Protein AF-U6K636-F1 (afdb_monomer_lite)

pLDDT: mean 82.53, std 10.86, range [45.66, 96.19]

Foldseek 3Di:
DVVVVVVVVVVVVVVVVVVVVVVLVVLVVVVVVCVVVVVPPPDDDDLVSDSPNDPDDPDDDQFDWDDDPVCCLQQDKGWDWTFGAHPVRDTRDTDTDIDGQADPVRHDDDPVRGDRGSVVCVVPDRDDDDDD

Radius of gyration: 28.6 Å; chains: 1; bounding box: 73×39×71 Å

Organism: NCBI:txid44415

Sequence (132 aa):
MQRTQYKQKLQEAQQALQKQKEEYEAKLQELQQQADEGQLARAPLRPADDPYWDPLPAECYLGSGELYLKPLASQIENAAKVKLFDSESKHVGELEVGVYPVTAEGKELADDDIKETPQELVGTTMPVNPKP

Structure (mmCIF, N/CA/C/O backbone):
data_AF-U6K636-F1
#
_entry.id   AF-U6K636-F1
#
loop_
_atom_site.group_PDB
_atom_site.id
_atom_site.type_symbol
_atom_site.label_atom_id
_atom_site.label_alt_id
_atom_site.label_comp_id
_atom_site.label_asym_id
_atom_site.label_entity_id
_atom_site.label_seq_id
_atom_site.pdbx_PDB_ins_code
_atom_site.Cartn_x
_atom_site.Cartn_y
_atom_site.Cartn_z
_atom_site.occupancy
_atom_site.B_iso_or_equiv
_atom_site.auth_seq_id
_atom_site.auth_comp_id
_atom_site.auth_asym_id
_atom_site.auth_atom_id
_atom_site.pdbx_PDB_model_num
ATOM 1 N N . MET A 1 1 ? 48.041 -27.379 -16.891 1.00 62.09 1 MET A N 1
ATOM 2 C CA . MET A 1 1 ? 46.850 -27.674 -17.722 1.00 62.09 1 MET A CA 1
ATOM 3 C C . MET A 1 1 ? 45.620 -26.833 -17.366 1.00 62.09 1 MET A C 1
ATOM 5 O O . MET A 1 1 ? 45.021 -26.287 -18.279 1.00 62.09 1 MET A O 1
ATOM 9 N N . GLN A 1 2 ? 45.260 -26.645 -16.089 1.00 66.56 2 GLN A N 1
ATOM 10 C CA . GLN A 1 2 ? 44.023 -25.928 -15.706 1.00 66.56 2 GLN A CA 1
ATOM 11 C C . GLN A 1 2 ? 43.955 -24.441 -16.129 1.00 66.56 2 GLN A C 1
ATOM 13 O O . GLN A 1 2 ? 42.911 -23.978 -16.578 1.00 66.56 2 GLN A O 1
ATOM 18 N N . ARG A 1 3 ? 45.067 -23.688 -16.066 1.00 72.06 3 ARG A N 1
ATOM 19 C CA . ARG A 1 3 ?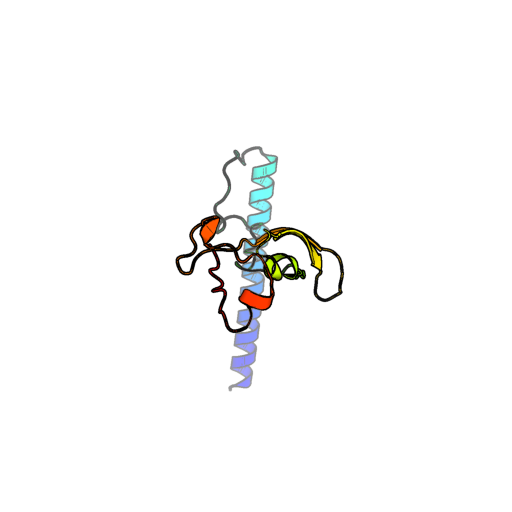 45.109 -22.274 -16.509 1.00 72.06 3 ARG A CA 1
ATOM 20 C C . ARG A 1 3 ? 44.815 -22.085 -18.002 1.00 72.06 3 ARG A C 1
ATOM 22 O O . ARG A 1 3 ? 44.240 -21.071 -18.379 1.00 72.06 3 ARG A O 1
ATOM 29 N N . THR A 1 4 ? 45.213 -23.041 -18.839 1.00 78.31 4 THR A N 1
ATOM 30 C CA . THR A 1 4 ? 44.986 -22.992 -20.291 1.00 78.31 4 THR A CA 1
ATOM 31 C C . THR A 1 4 ? 43.512 -23.223 -20.612 1.00 78.31 4 THR A C 1
ATOM 33 O O . THR A 1 4 ? 42.931 -22.469 -21.381 1.00 78.31 4 THR A O 1
ATOM 36 N N . GLN A 1 5 ? 42.883 -24.185 -19.931 1.00 82.38 5 GLN A N 1
ATOM 37 C CA . GLN A 1 5 ? 41.452 -24.469 -20.070 1.00 82.38 5 GLN A CA 1
ATOM 38 C C . GLN A 1 5 ? 40.575 -23.298 -19.602 1.00 82.38 5 GLN A C 1
ATOM 40 O O . GLN A 1 5 ? 39.571 -22.993 -20.235 1.00 82.38 5 GLN A O 1
ATOM 45 N N . TYR A 1 6 ? 40.963 -22.606 -18.525 1.00 81.06 6 TYR A N 1
ATOM 46 C CA . TYR A 1 6 ? 40.234 -21.426 -18.045 1.00 81.06 6 TYR A CA 1
ATOM 47 C C . TYR A 1 6 ? 40.263 -20.271 -19.053 1.00 81.06 6 TYR A C 1
ATOM 49 O O . TYR A 1 6 ? 39.229 -19.680 -19.345 1.00 81.06 6 TYR A O 1
ATOM 57 N N . LYS A 1 7 ? 41.438 -19.971 -19.622 1.00 85.56 7 LYS A N 1
ATOM 58 C CA . LYS A 1 7 ? 41.574 -18.929 -20.651 1.00 85.56 7 LYS A CA 1
ATOM 59 C C . LYS A 1 7 ? 40.746 -19.243 -21.894 1.00 85.56 7 LYS A C 1
ATOM 61 O O . LYS A 1 7 ? 40.110 -18.344 -22.429 1.00 85.56 7 LYS A O 1
ATOM 66 N N . GLN A 1 8 ? 40.728 -20.508 -22.306 1.00 88.69 8 GLN A N 1
ATOM 67 C CA . GLN A 1 8 ? 39.940 -20.959 -23.447 1.00 88.69 8 GLN A CA 1
ATOM 68 C C . GLN A 1 8 ? 38.435 -20.785 -23.201 1.00 88.69 8 GLN A C 1
ATOM 70 O O . GLN A 1 8 ? 37.759 -20.168 -24.015 1.00 88.69 8 GLN A O 1
ATOM 75 N N . LYS A 1 9 ? 37.929 -21.198 -22.031 1.00 89.06 9 LYS A N 1
ATOM 76 C CA . LYS A 1 9 ? 36.522 -20.974 -21.655 1.00 89.06 9 LYS A CA 1
ATOM 77 C C . LYS A 1 9 ? 36.149 -19.495 -21.570 1.00 89.06 9 LYS A C 1
ATOM 79 O O . LYS A 1 9 ? 35.047 -19.121 -21.952 1.00 89.06 9 LYS A O 1
ATOM 84 N N . LEU A 1 10 ? 37.051 -18.651 -21.066 1.00 88.50 10 LEU A N 1
ATOM 85 C CA . LEU A 1 10 ? 36.824 -17.206 -20.992 1.00 88.50 10 LEU A CA 1
ATOM 86 C C . LEU A 1 10 ? 36.695 -16.596 -22.395 1.00 88.50 10 LEU A C 1
ATOM 88 O O . LEU A 1 10 ? 35.830 -15.761 -22.631 1.00 88.50 10 LEU A O 1
ATOM 92 N N . GLN A 1 11 ? 37.541 -17.045 -23.321 1.00 91.25 11 GLN A N 1
ATOM 93 C CA . GLN A 1 11 ? 37.524 -16.607 -24.711 1.00 91.25 11 GLN A CA 1
ATOM 94 C C . GLN A 1 11 ? 36.262 -17.083 -25.441 1.00 91.25 11 GLN A C 1
ATOM 96 O O . GLN A 1 11 ? 35.637 -16.296 -26.145 1.00 91.25 11 GLN A O 1
ATOM 101 N N . GLU A 1 12 ? 35.844 -18.331 -25.226 1.00 91.88 12 GLU A N 1
ATOM 102 C CA . GLU A 1 12 ? 34.588 -18.870 -25.761 1.00 91.88 12 GLU A CA 1
ATOM 103 C C . GLU A 1 12 ? 33.371 -18.109 -25.218 1.00 91.88 12 GLU A C 1
ATOM 105 O O . GLU A 1 12 ? 32.483 -17.753 -25.986 1.00 91.88 12 GLU A O 1
ATOM 110 N N . ALA A 1 13 ? 33.347 -17.783 -23.921 1.00 89.56 13 ALA A N 1
ATOM 111 C CA . ALA A 1 13 ? 32.272 -16.992 -23.322 1.00 89.56 13 ALA A CA 1
ATOM 112 C C . ALA A 1 13 ? 32.214 -15.562 -23.887 1.00 89.56 13 ALA A C 1
ATOM 114 O O . ALA A 1 13 ? 31.130 -15.050 -24.156 1.00 89.56 13 ALA A O 1
ATOM 115 N N . GLN A 1 14 ? 33.369 -14.929 -24.116 1.00 87.81 14 GLN A N 1
ATOM 116 C CA . GLN A 1 14 ? 33.444 -13.612 -24.756 1.00 87.81 14 GLN A CA 1
ATOM 117 C C . GLN A 1 14 ? 32.965 -13.655 -26.208 1.00 87.81 14 GLN A C 1
ATOM 119 O O . GLN A 1 14 ? 32.226 -12.772 -26.630 1.00 87.81 14 GLN A O 1
ATOM 124 N N . GLN A 1 15 ? 33.342 -14.690 -26.960 1.00 90.88 15 GLN A N 1
ATOM 125 C CA . GLN A 1 15 ? 32.878 -14.885 -28.334 1.00 90.88 15 GLN A CA 1
ATOM 126 C C . GLN A 1 15 ? 31.380 -15.184 -28.396 1.00 90.88 15 GLN A C 1
ATOM 128 O O . GLN A 1 15 ? 30.699 -14.659 -29.269 1.00 90.88 15 GLN A O 1
ATOM 133 N N . ALA A 1 16 ? 30.854 -15.979 -27.463 1.00 89.38 16 ALA A N 1
ATOM 134 C CA . ALA A 1 16 ? 29.425 -16.254 -27.368 1.00 89.38 16 ALA A CA 1
ATOM 135 C C . ALA A 1 16 ? 28.630 -14.980 -27.054 1.00 89.38 16 ALA A C 1
ATOM 137 O O . ALA A 1 16 ? 27.633 -14.714 -27.716 1.00 89.38 16 ALA A O 1
ATOM 138 N N . LEU A 1 17 ? 29.105 -14.162 -26.109 1.00 89.12 17 LEU A N 1
ATOM 139 C CA . LEU A 1 17 ? 28.486 -12.878 -25.776 1.00 89.12 17 LEU A CA 1
ATOM 140 C C . LEU A 1 17 ? 28.533 -11.903 -26.961 1.00 89.12 17 LEU A C 1
ATOM 142 O O . LEU A 1 17 ? 27.547 -11.234 -27.253 1.00 89.12 17 LEU A O 1
ATOM 146 N N . GLN A 1 18 ? 29.668 -11.847 -27.659 1.00 88.94 18 GLN A N 1
ATOM 147 C CA . GLN A 1 18 ? 29.844 -11.001 -28.836 1.00 88.94 18 GLN A CA 1
ATOM 148 C C . GLN A 1 18 ? 28.914 -11.434 -29.974 1.00 88.94 18 GLN A C 1
ATOM 150 O O . GLN A 1 18 ? 28.235 -10.600 -30.560 1.00 88.94 18 GLN A O 1
ATOM 155 N N . LYS A 1 19 ? 28.815 -12.742 -30.225 1.00 91.56 19 LYS A N 1
ATOM 156 C CA . LYS A 1 19 ? 27.911 -13.299 -31.230 1.00 91.56 19 LYS A CA 1
ATOM 157 C C . LYS A 1 19 ? 26.444 -13.044 -30.877 1.00 91.56 19 LYS A C 1
ATOM 159 O O . LYS A 1 19 ? 25.680 -12.628 -31.736 1.00 91.56 19 LYS A O 1
ATOM 164 N N . GLN A 1 20 ? 26.066 -13.228 -29.612 1.00 82.56 20 GLN A N 1
ATOM 165 C CA . GLN A 1 20 ? 24.718 -12.920 -29.129 1.00 82.56 20 GLN A CA 1
ATOM 166 C C . GLN A 1 20 ? 24.385 -11.431 -29.311 1.00 82.56 20 GLN A C 1
ATOM 168 O O . GLN A 1 20 ? 23.268 -11.089 -29.694 1.00 82.56 20 GLN A O 1
ATOM 173 N N . LYS A 1 21 ? 25.354 -10.544 -29.058 1.00 87.44 21 LYS A N 1
ATOM 174 C CA . LYS A 1 21 ? 25.206 -9.103 -29.273 1.00 87.44 21 LYS A CA 1
ATOM 175 C C . LYS A 1 21 ? 25.021 -8.765 -30.755 1.00 87.44 21 LYS A C 1
ATOM 177 O O . LYS A 1 21 ? 24.121 -8.003 -31.081 1.00 87.44 21 LYS A O 1
ATOM 182 N N . GLU A 1 22 ? 25.825 -9.350 -31.638 1.00 91.75 22 GLU A N 1
ATOM 183 C CA . GLU A 1 22 ? 25.723 -9.155 -33.092 1.00 91.75 22 GLU A CA 1
ATOM 184 C C . GLU A 1 22 ? 24.388 -9.672 -33.649 1.00 91.75 22 GLU A C 1
ATOM 186 O O . GLU A 1 22 ? 23.748 -8.991 -34.446 1.00 91.75 22 GLU A O 1
ATOM 191 N N . GLU A 1 23 ? 23.924 -10.838 -33.191 1.00 87.50 23 GLU A N 1
ATOM 192 C CA . GLU A 1 23 ? 22.607 -11.385 -33.548 1.00 87.50 23 GLU A CA 1
ATOM 193 C C . GLU A 1 23 ? 21.464 -10.463 -33.089 1.00 87.50 23 GLU A C 1
ATOM 195 O O . GLU A 1 23 ? 20.505 -10.237 -33.829 1.00 87.50 23 GLU A O 1
ATOM 200 N N . TYR A 1 24 ? 21.573 -9.893 -31.886 1.00 79.50 24 TYR A N 1
ATOM 201 C CA . TYR A 1 24 ? 20.597 -8.942 -31.357 1.00 79.50 24 TYR A CA 1
ATOM 202 C C . TYR A 1 24 ? 20.591 -7.615 -32.138 1.00 79.50 24 TYR A C 1
ATOM 204 O O . TYR A 1 24 ? 19.523 -7.112 -32.487 1.00 79.50 24 TYR A O 1
ATOM 212 N N . GLU A 1 25 ? 21.767 -7.075 -32.471 1.00 85.69 25 GLU A N 1
ATOM 213 C CA . GLU A 1 25 ? 21.907 -5.862 -33.289 1.00 85.69 25 GLU A CA 1
ATOM 214 C C . GLU A 1 25 ? 21.359 -6.058 -34.712 1.00 85.69 25 GLU A C 1
ATOM 216 O O . GLU A 1 25 ? 20.635 -5.196 -35.212 1.00 85.69 25 GLU A O 1
ATOM 221 N N . ALA A 1 26 ? 21.623 -7.207 -35.342 1.00 88.94 26 ALA A N 1
ATOM 222 C CA . ALA A 1 26 ? 21.073 -7.534 -36.657 1.00 88.94 26 ALA A CA 1
ATOM 223 C C . ALA A 1 26 ? 19.538 -7.606 -36.627 1.00 88.94 26 ALA A C 1
ATOM 225 O O . ALA A 1 26 ? 18.869 -7.024 -37.481 1.00 88.94 26 ALA A O 1
ATOM 226 N N . LYS A 1 27 ? 18.970 -8.243 -35.595 1.00 84.00 27 LYS A N 1
ATOM 227 C CA . LYS A 1 27 ? 17.516 -8.326 -35.411 1.00 84.00 27 LYS A CA 1
ATOM 228 C C . LYS A 1 27 ? 16.878 -6.945 -35.211 1.00 84.00 27 LYS A C 1
ATOM 230 O O . LYS A 1 27 ? 15.807 -6.687 -35.755 1.00 84.00 27 LYS A O 1
ATOM 235 N N . LEU A 1 28 ? 17.535 -6.044 -34.472 1.00 83.31 28 LEU A N 1
ATOM 236 C CA . LEU A 1 28 ? 17.095 -4.649 -34.324 1.00 83.31 28 LEU A CA 1
ATOM 237 C C . LEU A 1 28 ? 17.087 -3.908 -35.665 1.00 83.31 28 LEU A C 1
ATOM 239 O O . LEU A 1 28 ? 16.140 -3.178 -35.956 1.00 83.31 28 LEU A O 1
ATOM 243 N N . GLN A 1 29 ? 18.120 -4.104 -36.483 1.00 84.94 29 GLN A N 1
ATOM 244 C CA . GLN A 1 29 ? 18.234 -3.450 -37.783 1.00 84.94 29 GLN A CA 1
ATOM 245 C C . GLN A 1 29 ? 17.164 -3.939 -38.772 1.00 84.94 29 GLN A C 1
ATOM 247 O O . GLN A 1 29 ? 16.571 -3.125 -39.479 1.00 84.94 29 GLN A O 1
ATOM 252 N N . GLU A 1 30 ? 16.871 -5.241 -38.796 1.00 83.25 30 GLU A N 1
ATOM 253 C CA . GLU A 1 30 ? 15.782 -5.803 -39.608 1.00 83.25 30 GLU A CA 1
ATOM 254 C C . GLU A 1 30 ? 14.412 -5.254 -39.185 1.00 83.25 30 GLU A C 1
ATOM 256 O O . GLU A 1 30 ? 13.610 -4.862 -40.032 1.00 83.25 30 GLU A O 1
ATOM 261 N N . LEU A 1 31 ? 14.155 -5.161 -37.876 1.00 76.88 31 LEU A N 1
ATOM 262 C CA . LEU A 1 31 ? 12.920 -4.581 -37.341 1.00 76.88 31 LEU A CA 1
ATOM 263 C C . LEU A 1 31 ? 12.763 -3.099 -37.694 1.00 76.88 31 LEU A C 1
ATOM 265 O O . LEU A 1 31 ? 11.659 -2.669 -38.022 1.00 76.88 31 LEU A O 1
ATOM 269 N N . GLN A 1 32 ? 13.851 -2.325 -37.667 1.00 78.81 32 GLN A N 1
ATOM 270 C CA . GLN A 1 32 ? 13.845 -0.926 -38.107 1.00 78.81 32 GLN A CA 1
ATOM 271 C C . GLN A 1 32 ? 13.509 -0.801 -39.595 1.00 78.81 32 GLN A C 1
ATOM 273 O O . GLN A 1 32 ? 12.653 -0.001 -39.958 1.00 78.81 32 GLN A O 1
ATOM 278 N N . GLN A 1 33 ? 14.105 -1.637 -40.448 1.00 80.56 33 GLN A N 1
ATOM 279 C CA . GLN A 1 33 ? 13.792 -1.646 -41.880 1.00 80.56 33 GLN A CA 1
ATOM 280 C C . GLN A 1 33 ? 12.318 -1.998 -42.134 1.00 80.56 33 GLN A C 1
ATOM 282 O O . GLN A 1 33 ? 11.639 -1.315 -42.896 1.00 80.56 33 GLN A O 1
ATOM 287 N N . GLN A 1 34 ? 11.781 -3.000 -41.432 1.00 74.81 34 GLN A N 1
ATOM 288 C CA . GLN A 1 34 ? 10.360 -3.363 -41.513 1.00 74.81 34 GLN A CA 1
ATOM 289 C C . GLN A 1 34 ? 9.427 -2.249 -41.004 1.00 74.81 34 GLN A C 1
ATOM 291 O O . GLN A 1 34 ? 8.300 -2.111 -41.497 1.00 74.81 34 GLN A O 1
ATOM 296 N N . ALA A 1 35 ? 9.875 -1.455 -40.023 1.00 70.81 35 ALA A N 1
ATOM 297 C CA . ALA A 1 35 ? 9.155 -0.284 -39.526 1.00 70.81 35 ALA A CA 1
ATOM 298 C C . ALA A 1 35 ? 9.067 0.815 -40.588 1.00 70.81 35 ALA A C 1
ATOM 300 O O . ALA A 1 35 ? 7.975 1.316 -40.865 1.00 70.81 35 ALA A O 1
ATOM 301 N N . ASP A 1 36 ? 10.206 1.147 -41.198 1.00 72.62 36 ASP A N 1
ATOM 302 C CA . ASP A 1 36 ? 10.335 2.203 -42.203 1.00 72.62 36 ASP A CA 1
ATOM 303 C C . ASP A 1 36 ? 9.559 1.871 -43.486 1.00 72.62 36 ASP A C 1
ATOM 305 O O . ASP A 1 36 ? 8.969 2.752 -44.114 1.00 72.62 36 ASP A O 1
ATOM 309 N N . GLU A 1 37 ? 9.477 0.587 -43.844 1.00 76.00 37 GLU A N 1
ATOM 310 C CA . GLU A 1 37 ? 8.679 0.092 -44.971 1.00 76.00 37 GLU A CA 1
ATOM 311 C C . GLU A 1 37 ? 7.164 0.036 -44.682 1.00 76.00 37 GLU A C 1
ATOM 313 O O . GLU A 1 37 ? 6.378 -0.375 -45.540 1.00 76.00 37 GLU A O 1
ATOM 318 N N . GLY A 1 38 ? 6.725 0.436 -43.481 1.00 63.41 38 GLY A N 1
ATOM 319 C CA . GLY A 1 38 ? 5.318 0.421 -43.069 1.00 63.41 38 GLY A CA 1
ATOM 320 C C . GLY A 1 38 ? 4.724 -0.987 -42.924 1.00 63.41 38 GLY A C 1
ATOM 321 O O . GLY A 1 38 ? 3.504 -1.134 -42.831 1.00 63.41 38 GLY A O 1
ATOM 322 N N . GLN A 1 39 ? 5.573 -2.020 -42.910 1.00 61.91 39 GLN A N 1
ATOM 323 C CA . GLN A 1 39 ? 5.199 -3.436 -42.832 1.00 61.91 39 GLN A CA 1
ATOM 324 C C . GLN A 1 39 ? 5.062 -3.946 -41.394 1.00 61.91 39 GLN A C 1
ATOM 326 O O . GLN A 1 39 ? 4.526 -5.036 -41.189 1.00 61.91 39 GLN A O 1
ATOM 331 N N . LEU A 1 40 ? 5.440 -3.145 -40.387 1.00 55.38 40 LEU A N 1
ATOM 332 C CA . LEU A 1 40 ? 5.000 -3.334 -39.001 1.00 55.38 40 LEU A CA 1
ATOM 333 C C . LEU A 1 40 ? 3.499 -3.036 -38.884 1.00 55.38 40 LEU A C 1
ATOM 335 O O . LEU A 1 40 ? 3.048 -2.041 -38.313 1.00 55.38 40 LEU A O 1
ATOM 339 N N . ALA A 1 41 ? 2.688 -3.916 -39.456 1.00 54.38 41 ALA A N 1
ATOM 340 C CA . ALA A 1 41 ? 1.258 -3.928 -39.258 1.00 54.38 41 ALA A CA 1
ATOM 341 C C . ALA A 1 41 ? 0.979 -4.231 -37.786 1.00 54.38 41 ALA A C 1
ATOM 343 O O . ALA A 1 41 ? 0.940 -5.401 -37.450 1.00 54.38 41 ALA A O 1
ATOM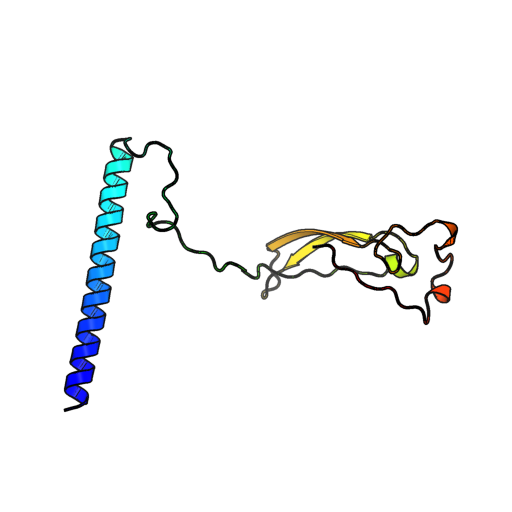 344 N N . ARG A 1 42 ? 0.804 -3.188 -36.951 1.00 53.69 42 ARG A N 1
ATOM 345 C CA . ARG A 1 42 ? -0.064 -3.034 -35.748 1.00 53.69 42 ARG A CA 1
ATOM 346 C C . ARG A 1 42 ? -0.247 -4.205 -34.758 1.00 53.69 42 ARG A C 1
ATOM 348 O O . ARG A 1 42 ? -1.032 -4.075 -33.821 1.00 53.69 42 ARG A O 1
ATOM 355 N N . ALA A 1 43 ? 0.421 -5.328 -34.939 1.00 58.53 43 ALA A N 1
ATOM 356 C CA . ALA A 1 43 ? 0.285 -6.537 -34.168 1.00 58.53 43 ALA A CA 1
ATOM 357 C C . ALA A 1 43 ? 1.403 -6.512 -33.129 1.00 58.53 43 ALA A C 1
ATOM 359 O O . ALA A 1 43 ? 2.574 -6.435 -33.510 1.00 58.53 43 ALA A O 1
ATOM 360 N N . PRO A 1 44 ? 1.069 -6.525 -31.830 1.00 61.59 44 PRO A N 1
ATOM 361 C CA . PRO A 1 44 ? 2.086 -6.579 -30.798 1.00 61.59 44 PRO A CA 1
ATOM 362 C C . PRO A 1 44 ? 2.920 -7.847 -31.011 1.00 61.59 44 PRO A C 1
ATOM 364 O O . PRO A 1 44 ? 2.374 -8.952 -31.084 1.00 61.59 44 PRO A O 1
ATOM 367 N N . LEU A 1 45 ? 4.237 -7.680 -31.152 1.00 70.06 45 LEU A N 1
ATOM 368 C CA . LEU A 1 45 ? 5.173 -8.798 -31.110 1.00 70.06 45 LEU A CA 1
ATOM 369 C C . LEU A 1 45 ? 4.979 -9.531 -29.778 1.00 70.06 45 LEU A C 1
ATOM 371 O O . LEU A 1 45 ? 4.644 -8.927 -28.755 1.00 70.06 45 LEU A O 1
ATOM 375 N N . ARG A 1 46 ? 5.175 -10.851 -29.770 1.00 74.31 46 ARG A N 1
ATOM 376 C CA . ARG A 1 46 ? 5.210 -11.573 -28.494 1.00 74.31 46 ARG A CA 1
ATOM 377 C C . ARG A 1 46 ? 6.406 -11.046 -27.688 1.00 74.31 46 ARG A C 1
ATOM 379 O O . ARG A 1 46 ? 7.455 -10.830 -28.292 1.00 74.31 46 ARG A O 1
ATOM 386 N N . PRO A 1 47 ? 6.313 -10.955 -26.351 1.00 71.94 47 PRO A N 1
ATOM 387 C CA . PRO A 1 47 ? 7.429 -10.573 -25.480 1.00 71.94 47 PRO A CA 1
ATOM 388 C C . PRO A 1 47 ? 8.772 -11.267 -25.768 1.00 71.94 47 PRO A C 1
ATOM 390 O O . PRO A 1 47 ? 9.826 -10.677 -25.599 1.00 71.94 47 PRO A O 1
ATOM 393 N N . ALA A 1 48 ? 8.747 -12.525 -26.225 1.00 72.19 48 ALA A N 1
ATOM 394 C CA . ALA A 1 48 ? 9.955 -13.283 -26.571 1.00 72.19 48 ALA A CA 1
ATOM 395 C C . ALA A 1 48 ? 10.603 -12.869 -27.909 1.00 72.19 48 ALA A C 1
ATOM 397 O O . ALA A 1 48 ? 11.773 -13.166 -28.149 1.00 72.19 48 ALA A O 1
ATOM 398 N N . ASP A 1 49 ? 9.843 -12.229 -28.798 1.00 73.75 49 ASP A N 1
ATOM 399 C CA . ASP A 1 49 ? 10.289 -11.846 -30.136 1.00 73.75 49 ASP A CA 1
ATOM 400 C C . ASP A 1 49 ? 10.630 -10.356 -30.236 1.00 73.75 49 ASP A C 1
ATOM 402 O O . ASP A 1 49 ? 11.334 -9.976 -31.173 1.00 73.75 49 ASP A O 1
ATOM 406 N N . ASP A 1 50 ? 10.161 -9.552 -29.281 1.00 75.19 50 ASP A N 1
ATOM 407 C CA . ASP A 1 50 ? 10.373 -8.112 -29.207 1.00 75.19 50 ASP A CA 1
ATOM 408 C C . ASP A 1 50 ? 11.738 -7.795 -28.568 1.00 75.19 50 ASP A C 1
ATOM 410 O O . ASP A 1 50 ? 11.919 -7.993 -27.366 1.00 75.19 50 ASP A O 1
ATOM 414 N N . PRO A 1 51 ? 12.726 -7.307 -29.339 1.00 70.44 51 PRO A N 1
ATOM 415 C CA . PRO A 1 51 ? 14.028 -6.954 -28.786 1.00 70.44 51 PRO A CA 1
ATOM 416 C C . PRO A 1 51 ? 13.964 -5.742 -27.848 1.00 70.44 51 PRO A C 1
ATOM 418 O O . PRO A 1 51 ? 14.915 -5.531 -27.103 1.00 70.44 51 PRO A O 1
ATOM 421 N N . TYR A 1 52 ? 12.881 -4.961 -27.860 1.00 72.00 52 TYR A N 1
ATOM 422 C CA . TYR A 1 52 ? 12.659 -3.841 -26.946 1.00 72.00 52 TYR A CA 1
ATOM 423 C C . TYR A 1 52 ? 11.891 -4.248 -25.682 1.00 72.00 52 TYR A C 1
ATOM 425 O O . TYR A 1 52 ? 11.722 -3.424 -24.781 1.00 72.00 52 TYR A O 1
ATOM 433 N N . TRP A 1 53 ? 11.435 -5.502 -25.593 1.00 71.56 53 TRP A N 1
ATOM 434 C CA . TRP A 1 53 ? 10.758 -6.014 -24.412 1.00 71.56 53 TRP A CA 1
ATOM 435 C C . TRP A 1 53 ? 11.766 -6.324 -23.305 1.00 71.56 53 TRP A C 1
ATOM 437 O O . TRP A 1 53 ? 12.444 -7.352 -23.317 1.00 71.56 53 TRP A O 1
ATOM 447 N N . ASP A 1 54 ? 11.843 -5.429 -22.324 1.00 71.56 54 ASP A N 1
ATOM 448 C CA . ASP A 1 54 ? 12.588 -5.646 -21.087 1.00 71.56 54 ASP A CA 1
ATOM 449 C C . ASP A 1 54 ? 11.661 -6.313 -20.051 1.00 71.56 54 ASP A C 1
ATOM 451 O O . ASP A 1 54 ? 10.662 -5.702 -19.646 1.00 71.56 54 ASP A O 1
ATOM 455 N N . PRO A 1 55 ? 11.906 -7.574 -19.639 1.00 69.12 55 PRO A N 1
ATOM 456 C CA . PRO A 1 55 ? 11.105 -8.217 -18.611 1.00 69.12 55 PRO A CA 1
ATOM 457 C C . PRO A 1 55 ? 11.350 -7.514 -17.275 1.00 69.12 55 PRO A C 1
ATOM 459 O O . PRO A 1 55 ? 12.288 -7.833 -16.545 1.00 69.12 55 PRO A O 1
ATOM 462 N N . LEU A 1 56 ? 10.469 -6.571 -16.934 1.00 65.25 56 LEU A N 1
ATOM 463 C CA . LEU A 1 56 ? 10.433 -5.998 -15.597 1.00 65.25 56 LEU A CA 1
ATOM 464 C C . LEU A 1 56 ? 10.318 -7.145 -14.578 1.00 65.25 56 LEU A C 1
ATOM 466 O O . LEU A 1 56 ? 9.525 -8.072 -14.794 1.00 65.25 56 LEU A O 1
ATOM 470 N N . PRO A 1 57 ? 11.085 -7.118 -13.473 1.00 68.81 57 PRO A N 1
ATOM 471 C CA . PRO A 1 57 ? 10.850 -8.047 -12.380 1.00 68.81 57 PRO A CA 1
ATOM 472 C C . PRO A 1 57 ? 9.372 -7.961 -11.990 1.00 68.81 57 PRO A C 1
ATOM 474 O O . PRO A 1 57 ? 8.825 -6.864 -11.875 1.00 68.81 57 PRO A O 1
ATOM 477 N N . ALA A 1 58 ? 8.727 -9.123 -11.835 1.00 69.50 58 ALA A N 1
ATOM 478 C CA . ALA A 1 58 ? 7.277 -9.210 -11.641 1.00 69.50 58 ALA A CA 1
ATOM 479 C C . ALA A 1 58 ? 6.783 -8.357 -10.458 1.00 69.50 58 ALA A C 1
ATOM 481 O O . ALA A 1 58 ? 5.650 -7.885 -10.471 1.00 69.50 58 ALA A O 1
ATOM 482 N N . GLU A 1 59 ? 7.658 -8.116 -9.476 1.00 77.25 59 GLU A N 1
ATOM 483 C CA . GLU A 1 59 ? 7.435 -7.205 -8.362 1.00 77.25 59 GLU A CA 1
ATOM 484 C C . GLU A 1 59 ? 8.602 -6.215 -8.251 1.00 77.25 59 GLU A C 1
ATOM 486 O O . GLU A 1 59 ? 9.769 -6.599 -8.137 1.00 77.25 59 GLU A O 1
ATOM 491 N N . CYS A 1 60 ? 8.280 -4.923 -8.278 1.00 80.31 60 CYS A N 1
ATOM 492 C CA . CYS A 1 60 ? 9.227 -3.832 -8.092 1.00 80.31 60 CYS A CA 1
ATOM 493 C C . CYS A 1 60 ? 8.751 -2.967 -6.922 1.00 80.31 60 CYS A C 1
ATOM 495 O O . CYS A 1 60 ? 7.629 -2.459 -6.937 1.00 80.31 60 CYS A O 1
ATOM 497 N N . TYR A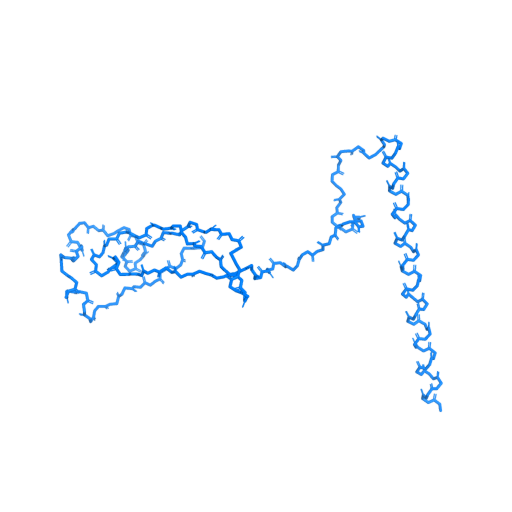 1 61 ? 9.592 -2.804 -5.898 1.00 86.50 61 TYR A N 1
ATOM 498 C CA . TYR A 1 61 ? 9.289 -1.913 -4.781 1.00 86.50 61 TYR A CA 1
ATOM 499 C C . TYR A 1 61 ? 9.405 -0.455 -5.237 1.00 86.50 61 TYR A C 1
ATOM 501 O O . TYR A 1 61 ? 10.504 0.034 -5.490 1.00 86.50 61 TYR A O 1
ATOM 509 N N . LEU A 1 62 ? 8.265 0.228 -5.339 1.00 89.38 62 LEU A N 1
ATOM 510 C CA . LEU A 1 62 ? 8.205 1.634 -5.748 1.00 89.38 62 LEU A CA 1
ATOM 511 C C . LEU A 1 62 ? 8.355 2.589 -4.557 1.00 89.38 62 LEU A C 1
ATOM 513 O O . LEU A 1 62 ? 8.945 3.655 -4.696 1.00 89.38 62 LEU A O 1
ATOM 517 N N . GLY A 1 63 ? 7.829 2.211 -3.391 1.00 92.81 63 GLY A N 1
ATOM 518 C CA . GLY A 1 63 ? 7.861 3.027 -2.183 1.00 92.81 63 GLY A CA 1
ATOM 519 C C . GLY A 1 63 ? 6.875 2.555 -1.117 1.00 92.81 63 GLY A C 1
ATOM 520 O O . GLY A 1 63 ? 6.137 1.588 -1.311 1.00 92.81 63 GLY A O 1
ATOM 521 N N . SER A 1 64 ? 6.853 3.269 0.005 1.00 94.69 64 SER A N 1
ATOM 522 C CA . SER A 1 64 ? 5.978 3.013 1.153 1.00 94.69 64 SER A CA 1
ATOM 523 C C . SER A 1 64 ? 5.293 4.290 1.623 1.00 94.69 64 SER A C 1
ATOM 525 O O . SER A 1 64 ? 5.833 5.384 1.466 1.00 94.69 64 SER A O 1
ATOM 527 N N . GLY A 1 65 ? 4.129 4.147 2.248 1.00 93.56 65 GLY A N 1
ATOM 528 C CA . GLY A 1 65 ? 3.433 5.236 2.923 1.00 93.56 65 GLY A CA 1
ATOM 529 C C . GLY A 1 65 ? 2.780 4.758 4.217 1.00 93.56 65 GLY A C 1
ATOM 530 O O . GLY A 1 65 ? 2.601 3.558 4.424 1.00 93.56 65 GLY A O 1
ATOM 531 N N . GLU A 1 66 ? 2.434 5.700 5.091 1.00 93.06 66 GLU A N 1
ATOM 532 C CA . GLU A 1 66 ? 1.867 5.417 6.412 1.00 93.06 66 GLU A CA 1
ATOM 533 C C . GLU A 1 66 ? 0.392 5.829 6.489 1.00 93.06 66 GLU A C 1
ATOM 535 O O . GLU A 1 66 ? 0.009 6.913 6.042 1.00 93.06 66 GLU A O 1
ATOM 540 N N . LEU A 1 67 ? -0.433 4.975 7.102 1.00 92.25 67 LEU A N 1
ATOM 541 C CA . LEU A 1 67 ? -1.845 5.242 7.368 1.00 92.25 67 LEU A CA 1
ATOM 542 C C . LEU A 1 67 ? -2.114 5.218 8.875 1.00 92.25 67 LEU A C 1
ATOM 544 O O . LEU A 1 67 ? -1.926 4.201 9.543 1.00 92.25 67 LEU A O 1
ATOM 548 N N . TYR A 1 68 ? -2.614 6.329 9.415 1.00 91.88 68 TYR A N 1
ATOM 549 C CA . TYR A 1 68 ? -2.985 6.415 10.825 1.00 91.88 68 TYR A CA 1
ATOM 550 C C . TYR A 1 68 ? -4.316 5.717 11.091 1.00 91.88 68 TYR A C 1
ATOM 552 O O . TYR A 1 68 ? -5.358 6.157 10.618 1.00 91.88 68 TYR A O 1
ATOM 560 N N . LEU A 1 69 ? -4.299 4.686 11.936 1.00 90.44 69 LEU A N 1
ATOM 561 C CA . LEU A 1 69 ? -5.477 3.873 12.265 1.00 90.44 69 LEU A CA 1
ATOM 562 C C . LEU A 1 69 ? -6.330 4.422 13.421 1.00 90.44 69 LEU A C 1
ATOM 564 O O . LEU A 1 69 ? -7.264 3.763 13.868 1.00 90.44 69 LEU A O 1
ATOM 568 N N . LYS A 1 70 ? -6.044 5.638 13.904 1.00 90.25 70 LYS A N 1
ATOM 569 C CA . LYS A 1 70 ? -6.771 6.268 15.019 1.00 90.25 70 LYS A CA 1
ATOM 570 C C . LYS A 1 70 ? -8.305 6.290 14.847 1.00 90.25 70 LYS A C 1
ATOM 572 O O . LYS A 1 70 ? -8.971 6.058 15.854 1.00 90.25 70 LYS A O 1
ATOM 577 N N . PRO A 1 71 ? -8.881 6.512 13.645 1.00 90.06 71 PRO A N 1
ATOM 578 C CA . PRO A 1 71 ? -10.338 6.478 13.463 1.00 90.06 71 PRO A CA 1
ATOM 579 C C . PRO A 1 71 ? -10.992 5.143 13.858 1.00 90.06 71 PRO A C 1
ATOM 581 O O . PRO A 1 71 ? -12.124 5.130 14.338 1.00 90.06 71 PRO A O 1
ATOM 584 N N . LEU A 1 72 ? -10.259 4.027 13.762 1.00 88.44 72 LEU A N 1
ATOM 585 C CA . LEU A 1 72 ? -10.775 2.699 14.111 1.00 88.44 72 LEU A CA 1
ATOM 586 C C . LEU A 1 72 ? -11.020 2.524 15.613 1.00 88.44 72 LEU A C 1
ATOM 588 O O . LEU A 1 72 ? -11.806 1.664 15.997 1.00 88.44 72 LEU A O 1
ATOM 592 N N . ALA A 1 73 ? -10.404 3.348 16.468 1.00 87.75 73 ALA A N 1
ATOM 593 C CA . ALA A 1 73 ? -10.697 3.346 17.902 1.00 87.75 73 ALA A CA 1
ATOM 594 C C . ALA A 1 73 ? -12.148 3.760 18.207 1.00 87.75 73 ALA A C 1
ATOM 596 O O . ALA A 1 73 ? -12.648 3.468 19.285 1.00 87.75 73 ALA A O 1
ATOM 597 N N . SER A 1 74 ? -12.811 4.428 17.263 1.00 87.69 74 SER A N 1
ATOM 598 C CA . SER A 1 74 ? -14.234 4.771 17.319 1.00 87.69 74 SER A CA 1
ATOM 599 C C . SER A 1 74 ? -15.051 3.991 16.287 1.00 87.69 74 SER A C 1
ATOM 601 O O . SER A 1 74 ? -16.159 4.399 15.970 1.00 87.69 74 SER A O 1
ATOM 603 N N . GLN A 1 75 ? -14.481 2.921 15.715 1.00 87.56 75 GLN A N 1
ATOM 604 C CA . GLN A 1 75 ? -15.078 2.147 14.622 1.00 87.56 75 GLN A CA 1
ATOM 605 C C . GLN A 1 75 ? -15.602 3.026 13.472 1.00 87.56 75 GLN A C 1
ATOM 607 O O . GLN A 1 75 ? -16.638 2.757 12.874 1.00 87.56 75 GLN A O 1
ATOM 612 N N . ILE A 1 76 ? -14.843 4.072 13.135 1.00 88.38 76 ILE A N 1
ATOM 613 C CA . ILE A 1 76 ? -15.113 4.927 11.979 1.00 88.38 76 ILE A CA 1
ATOM 614 C C . ILE A 1 76 ? -14.280 4.424 10.801 1.00 88.38 76 ILE A C 1
ATOM 616 O O . ILE A 1 76 ? -13.093 4.119 10.953 1.00 88.38 76 ILE A O 1
ATOM 620 N N . GLU A 1 77 ? -14.897 4.360 9.624 1.00 89.44 77 GLU A N 1
ATOM 621 C CA . GLU A 1 77 ? -14.213 4.051 8.371 1.00 89.44 77 GLU A CA 1
ATOM 622 C C . GLU A 1 77 ? -13.072 5.036 8.075 1.00 89.44 77 GLU A C 1
ATOM 624 O O . GLU A 1 77 ? -13.174 6.246 8.278 1.00 89.44 77 GLU A O 1
ATOM 629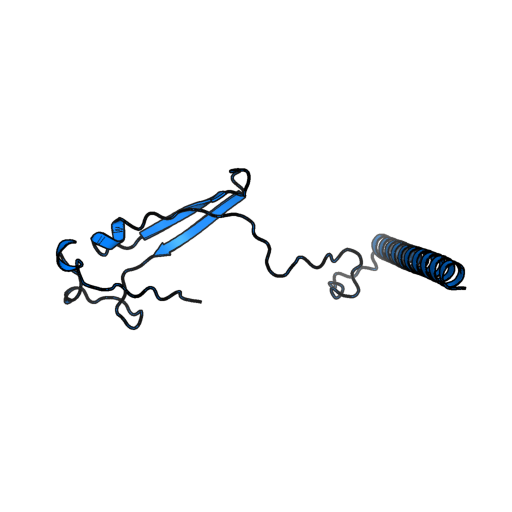 N N . ASN A 1 78 ? -11.951 4.506 7.595 1.00 91.75 78 ASN A N 1
ATOM 630 C CA . ASN A 1 78 ? -10.741 5.271 7.334 1.00 91.75 78 ASN A CA 1
ATOM 631 C C . ASN A 1 78 ? -10.325 5.112 5.874 1.00 91.75 78 ASN A C 1
ATOM 633 O O . ASN A 1 78 ? -9.514 4.247 5.539 1.00 91.75 78 ASN A O 1
ATOM 637 N N . ALA A 1 79 ? -10.906 5.945 5.014 1.00 92.50 79 ALA A N 1
ATOM 638 C CA . ALA A 1 79 ? -10.513 6.081 3.619 1.00 92.50 79 ALA A CA 1
ATOM 639 C C . ALA A 1 79 ? -9.564 7.274 3.457 1.00 92.50 79 ALA A C 1
ATOM 641 O O . ALA A 1 79 ? -9.907 8.407 3.800 1.00 92.50 79 ALA A O 1
ATOM 642 N N . ALA A 1 80 ? -8.365 7.029 2.932 1.00 91.62 80 ALA A N 1
ATOM 643 C CA . ALA A 1 80 ? -7.332 8.045 2.802 1.00 91.62 80 ALA A CA 1
ATOM 644 C C . ALA A 1 80 ? -6.493 7.873 1.531 1.00 91.62 80 ALA A C 1
ATOM 646 O O . ALA A 1 80 ? -6.258 6.768 1.042 1.00 91.62 80 ALA A O 1
ATOM 647 N N . LYS A 1 81 ? -5.989 9.007 1.036 1.00 94.44 81 LYS A N 1
ATOM 648 C CA . LYS A 1 81 ? -4.942 9.069 0.012 1.00 94.44 81 LYS A CA 1
ATOM 649 C C . LYS A 1 81 ? -3.590 9.130 0.700 1.00 94.44 81 LYS A C 1
ATOM 651 O O . LYS A 1 81 ? -3.237 10.147 1.296 1.00 94.44 81 LYS A O 1
ATOM 656 N N . VAL A 1 82 ? -2.856 8.028 0.644 1.00 94.69 82 VAL A N 1
ATOM 657 C CA . VAL A 1 82 ? -1.542 7.884 1.262 1.00 94.69 82 VAL A CA 1
ATOM 658 C C . VAL A 1 82 ? -0.474 8.232 0.235 1.00 94.69 82 VAL A C 1
ATOM 660 O O . VAL A 1 82 ? -0.430 7.660 -0.851 1.00 94.69 82 VAL A O 1
ATOM 663 N N . LYS A 1 83 ? 0.410 9.167 0.583 1.00 95.50 83 LYS A N 1
ATOM 664 C CA . LYS A 1 83 ? 1.582 9.487 -0.236 1.00 95.50 83 LYS A CA 1
ATOM 665 C C . LYS A 1 83 ? 2.635 8.402 -0.073 1.00 95.50 83 LYS A C 1
ATOM 667 O O . LYS A 1 83 ? 2.946 8.008 1.050 1.00 95.50 83 LYS A O 1
ATOM 672 N N . LEU A 1 84 ? 3.183 7.952 -1.191 1.00 96.19 84 LEU A N 1
ATOM 673 C CA . LEU A 1 84 ? 4.250 6.967 -1.248 1.00 96.19 84 LEU A CA 1
ATOM 674 C C . LEU A 1 84 ? 5.594 7.672 -1.408 1.00 96.19 84 LEU A C 1
ATOM 676 O O . LEU A 1 84 ? 5.745 8.593 -2.219 1.00 96.19 84 LEU A O 1
ATOM 680 N N . PHE A 1 85 ? 6.572 7.196 -0.649 1.00 96.06 85 PHE A N 1
ATOM 681 C CA . PHE A 1 85 ? 7.944 7.678 -0.669 1.00 96.06 85 PHE A CA 1
ATOM 682 C C . PHE A 1 85 ? 8.906 6.520 -0.921 1.00 96.06 85 PHE A C 1
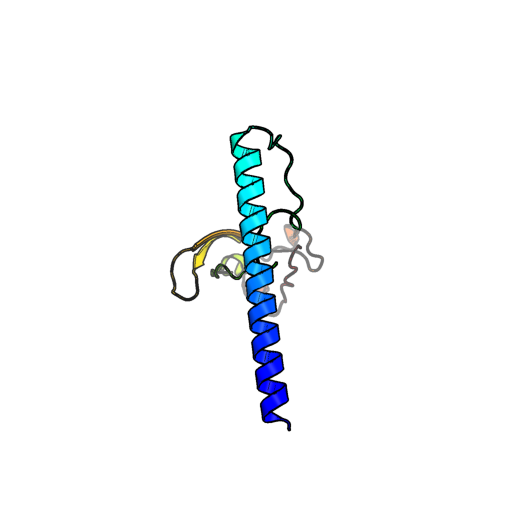ATOM 684 O O . PHE A 1 85 ? 8.702 5.416 -0.409 1.00 96.06 85 PHE A O 1
ATOM 691 N N . ASP A 1 86 ? 9.946 6.765 -1.712 1.00 93.88 86 ASP A N 1
ATOM 692 C CA . ASP A 1 86 ? 11.031 5.804 -1.914 1.00 93.88 86 ASP A CA 1
ATOM 693 C C . ASP A 1 86 ? 12.008 5.771 -0.722 1.00 93.88 86 ASP A C 1
ATOM 695 O O . ASP A 1 86 ? 11.838 6.457 0.290 1.00 93.88 86 ASP A O 1
ATOM 699 N N . SER A 1 87 ? 13.065 4.964 -0.840 1.00 91.75 87 SER A N 1
ATOM 700 C CA . SER A 1 87 ? 14.122 4.852 0.174 1.00 91.75 87 SER A CA 1
ATOM 701 C C . SER A 1 87 ? 14.899 6.151 0.417 1.00 91.75 87 SER A C 1
ATOM 703 O O . SER A 1 87 ? 15.554 6.282 1.448 1.00 91.75 87 SER A O 1
ATOM 705 N N . GLU A 1 88 ? 14.841 7.105 -0.511 1.00 93.88 88 GLU A N 1
ATOM 706 C CA . GLU A 1 88 ? 15.482 8.419 -0.411 1.00 93.88 88 GLU A CA 1
ATOM 707 C C . GLU A 1 88 ? 14.497 9.498 0.075 1.00 93.88 88 GLU A C 1
ATOM 709 O O . GLU A 1 88 ? 14.811 10.688 0.063 1.00 93.88 88 GLU A O 1
ATOM 714 N N . SER A 1 89 ? 13.309 9.091 0.547 1.00 90.75 89 SER A N 1
ATOM 715 C CA . SER A 1 89 ? 12.221 9.979 0.981 1.00 90.75 89 SER A CA 1
ATOM 716 C C . SER A 1 89 ? 11.691 10.900 -0.121 1.00 90.75 89 SER A C 1
ATOM 718 O O . SER A 1 89 ? 11.075 11.934 0.157 1.00 90.75 89 SER A O 1
ATOM 720 N N . LYS A 1 90 ? 11.896 10.540 -1.388 1.00 95.06 90 LYS A N 1
ATOM 721 C CA . LYS A 1 90 ? 11.322 11.263 -2.515 1.00 95.06 90 LYS A CA 1
ATOM 722 C C . LYS A 1 90 ? 9.917 10.743 -2.780 1.00 95.06 90 LYS A C 1
ATOM 724 O O . LYS A 1 90 ? 9.652 9.545 -2.771 1.00 95.06 90 LYS A O 1
ATOM 729 N N . HIS A 1 91 ? 9.002 11.673 -3.024 1.00 94.88 91 HIS A N 1
ATOM 730 C CA . HIS A 1 91 ? 7.625 11.351 -3.371 1.00 94.88 91 HIS A CA 1
ATOM 731 C C . HIS A 1 91 ? 7.559 10.647 -4.733 1.00 94.88 91 HIS A C 1
ATOM 733 O O . HIS A 1 91 ? 8.012 11.209 -5.736 1.00 94.88 91 HIS A O 1
ATOM 739 N N . VAL A 1 92 ? 6.972 9.449 -4.764 1.00 94.94 92 VAL A N 1
ATOM 740 C CA . VAL A 1 92 ? 6.858 8.616 -5.975 1.00 94.94 92 VAL A CA 1
ATOM 741 C C . VAL A 1 92 ? 5.424 8.463 -6.480 1.00 94.94 92 VAL A C 1
ATOM 743 O O . VAL A 1 92 ? 5.227 8.099 -7.637 1.00 94.94 92 VAL A O 1
ATOM 746 N N . GLY A 1 93 ? 4.418 8.767 -5.656 1.00 94.19 93 GLY A N 1
ATOM 747 C CA . GLY A 1 93 ? 3.015 8.652 -6.045 1.00 94.19 93 GLY A CA 1
ATOM 748 C C . GLY A 1 93 ? 2.055 8.658 -4.862 1.00 94.19 93 GLY A C 1
ATOM 749 O O . GLY A 1 93 ? 2.450 8.888 -3.722 1.00 94.19 93 GLY A O 1
ATOM 750 N N . GLU A 1 94 ? 0.787 8.373 -5.141 1.00 95.44 94 GLU A N 1
ATOM 751 C CA . GLU A 1 94 ? -0.286 8.317 -4.147 1.00 95.44 94 GLU A CA 1
ATOM 752 C C . GLU A 1 94 ? -1.066 7.006 -4.289 1.00 95.44 94 GLU A C 1
ATOM 754 O O . GLU A 1 94 ? -1.274 6.518 -5.400 1.00 95.44 94 GLU A O 1
ATOM 759 N N . LEU A 1 95 ? -1.502 6.447 -3.161 1.00 93.94 95 LEU A N 1
ATOM 760 C CA . LEU A 1 95 ? -2.315 5.239 -3.081 1.00 93.94 95 LEU A CA 1
ATOM 761 C C . LEU A 1 95 ? -3.618 5.541 -2.336 1.00 93.94 95 LEU A C 1
ATOM 763 O O . LEU A 1 95 ? -3.598 6.063 -1.221 1.00 93.94 95 LEU A O 1
ATOM 767 N N . GLU A 1 96 ? -4.753 5.201 -2.941 1.00 94.19 96 GLU A N 1
ATOM 768 C CA . GLU A 1 96 ? -6.059 5.240 -2.280 1.00 94.19 96 GLU A CA 1
ATOM 769 C C . GLU A 1 96 ? -6.259 3.952 -1.477 1.00 94.19 96 GLU A C 1
ATOM 771 O O . GLU A 1 96 ? -6.272 2.858 -2.038 1.00 94.19 96 GLU A O 1
ATOM 776 N N . VAL A 1 97 ? -6.387 4.081 -0.155 1.00 91.88 97 VAL A N 1
ATOM 777 C CA . VAL A 1 97 ? -6.561 2.953 0.768 1.00 91.88 97 VAL A CA 1
ATOM 778 C C . VAL A 1 97 ? -7.773 3.209 1.654 1.00 91.88 97 VAL A C 1
ATOM 780 O O . VAL A 1 97 ? -7.970 4.325 2.133 1.00 91.88 97 VAL A O 1
ATOM 783 N N . GLY A 1 98 ? -8.570 2.169 1.891 1.00 90.56 98 GLY A N 1
ATOM 784 C CA . GLY A 1 98 ? -9.703 2.194 2.813 1.00 90.56 98 GLY A CA 1
ATOM 785 C C . GLY A 1 98 ? -9.592 1.087 3.853 1.00 90.56 98 GLY A C 1
ATOM 786 O O . GLY A 1 98 ? -9.382 -0.073 3.502 1.00 90.56 98 GLY A O 1
ATOM 787 N N . VAL A 1 99 ? -9.741 1.442 5.128 1.00 89.88 99 VAL A N 1
ATOM 788 C CA . VAL A 1 99 ? -9.811 0.491 6.240 1.00 89.88 99 VAL A CA 1
ATOM 789 C C . VAL A 1 99 ? -11.155 0.638 6.933 1.00 89.88 99 VAL A C 1
ATOM 791 O O . VAL A 1 99 ? -11.520 1.729 7.368 1.00 89.88 99 VAL A O 1
ATOM 794 N N . TYR A 1 100 ? -11.875 -0.472 7.045 1.00 89.75 100 TYR A N 1
ATOM 795 C CA . TYR A 1 100 ? -13.243 -0.513 7.546 1.00 89.75 100 TYR A CA 1
ATOM 796 C C . TYR A 1 100 ? -13.327 -1.477 8.731 1.00 89.75 100 TYR A C 1
ATOM 798 O O . TYR A 1 100 ? -12.764 -2.574 8.655 1.00 89.75 100 TYR A O 1
ATOM 806 N N . PRO A 1 101 ? -14.016 -1.103 9.819 1.00 88.12 101 PRO A N 1
ATOM 807 C CA . PRO A 1 101 ? -14.401 -2.049 10.855 1.00 88.12 101 PRO A CA 1
ATOM 808 C C . PRO A 1 101 ? -15.288 -3.144 10.259 1.00 88.12 101 PRO A C 1
ATOM 810 O O . PRO A 1 101 ? -16.235 -2.859 9.527 1.00 88.12 101 PRO A O 1
ATOM 813 N N . VAL A 1 102 ? -14.979 -4.399 10.575 1.00 86.69 102 VAL A N 1
ATOM 814 C CA . VAL A 1 102 ? -15.732 -5.569 10.110 1.00 86.69 102 VAL A CA 1
ATOM 815 C C . VAL A 1 102 ? -15.918 -6.576 11.242 1.00 86.69 102 VAL A C 1
ATOM 817 O O . VAL A 1 102 ? -15.179 -6.580 12.228 1.00 86.69 102 VAL A O 1
ATOM 820 N N . THR A 1 103 ? -16.912 -7.442 11.083 1.00 85.81 103 THR A N 1
ATOM 821 C CA . THR A 1 103 ? -17.105 -8.646 11.905 1.00 85.81 103 THR A CA 1
ATOM 822 C C . THR A 1 103 ? -15.920 -9.610 11.772 1.00 85.81 103 THR A C 1
ATOM 824 O O . THR A 1 103 ? -15.074 -9.464 10.884 1.00 85.81 103 THR A O 1
ATOM 827 N N . ALA A 1 104 ? -15.862 -10.641 12.622 1.00 82.38 104 ALA A N 1
ATOM 828 C CA . ALA A 1 104 ? -14.796 -11.645 12.577 1.00 82.38 104 ALA A CA 1
ATOM 829 C C . ALA A 1 104 ? -14.715 -12.382 11.226 1.00 82.38 104 ALA A C 1
ATOM 831 O O . ALA A 1 104 ? -13.639 -12.797 10.802 1.00 82.38 104 ALA A O 1
ATOM 832 N N . GLU A 1 105 ? -15.840 -12.488 10.523 1.00 82.75 105 GLU A N 1
ATOM 833 C CA . GLU A 1 105 ? -15.959 -13.088 9.196 1.00 82.75 105 GLU A CA 1
ATOM 834 C C . GLU A 1 105 ? -15.678 -12.092 8.054 1.00 82.75 105 GLU A C 1
ATOM 836 O O . GLU A 1 105 ? -15.820 -12.441 6.881 1.00 82.75 105 GLU A O 1
ATOM 841 N N . GLY A 1 106 ? -15.303 -10.846 8.366 1.00 83.69 106 GLY A N 1
ATOM 842 C CA . GLY A 1 106 ? -15.022 -9.802 7.379 1.00 83.69 106 GLY A CA 1
ATOM 843 C C . GLY A 1 106 ? -16.266 -9.179 6.736 1.00 83.69 106 GLY A C 1
ATOM 844 O O . GLY A 1 106 ? -16.157 -8.568 5.672 1.00 83.69 106 GLY A O 1
ATOM 845 N N . LYS A 1 107 ? -17.447 -9.355 7.341 1.00 85.19 107 LYS A N 1
ATOM 846 C CA . LYS A 1 107 ? -18.706 -8.723 6.907 1.00 85.19 107 LYS A CA 1
ATOM 847 C C . LYS A 1 107 ? -18.912 -7.372 7.588 1.00 85.19 107 LYS A C 1
ATOM 849 O O . LYS A 1 107 ? -18.305 -7.119 8.628 1.00 85.19 107 LYS A O 1
ATOM 854 N N . GLU A 1 108 ? -19.798 -6.553 7.030 1.00 84.94 108 GLU A N 1
ATOM 855 C CA . GLU A 1 108 ? -20.246 -5.292 7.637 1.00 84.94 108 GLU A CA 1
ATOM 856 C C . GLU A 1 108 ? -20.727 -5.512 9.080 1.00 84.94 108 GLU A C 1
ATOM 858 O O . GLU A 1 108 ? -21.399 -6.508 9.366 1.00 84.94 108 GLU A O 1
ATOM 863 N N . LEU A 1 109 ? -20.337 -4.610 9.988 1.00 86.50 109 LEU A N 1
ATOM 864 C CA . LEU A 1 109 ? -20.888 -4.567 11.343 1.00 86.50 109 LEU A CA 1
ATOM 865 C C . LEU A 1 109 ? -22.323 -4.042 11.288 1.00 86.50 109 LEU A C 1
ATOM 867 O O . LEU A 1 109 ? -22.591 -3.060 10.601 1.00 86.50 109 LEU A O 1
ATOM 871 N N . ALA A 1 110 ? -23.223 -4.681 12.032 1.00 86.25 110 ALA A N 1
ATOM 872 C CA . ALA A 1 110 ? -24.540 -4.120 12.293 1.00 86.25 110 ALA A CA 1
ATOM 873 C C . ALA A 1 110 ? -24.432 -2.970 13.305 1.00 86.25 110 ALA A C 1
ATOM 875 O O . ALA A 1 110 ? -23.541 -2.985 14.154 1.00 86.25 110 ALA A O 1
ATOM 876 N N . ASP A 1 111 ? -25.367 -2.019 13.253 1.00 83.31 111 ASP A N 1
ATOM 877 C CA . ASP A 1 111 ? -25.375 -0.847 14.141 1.00 83.31 111 ASP A CA 1
ATOM 878 C C . ASP A 1 111 ? -25.343 -1.237 15.631 1.00 83.31 111 ASP A C 1
ATOM 880 O O . ASP A 1 111 ? -24.619 -0.628 16.412 1.00 83.31 111 ASP A O 1
ATOM 884 N N . ASP A 1 112 ? -26.046 -2.310 16.014 1.00 85.56 112 ASP A N 1
ATOM 885 C CA . ASP A 1 112 ? -26.094 -2.812 17.398 1.00 85.56 112 ASP A CA 1
ATOM 886 C C . ASP A 1 112 ? -24.753 -3.397 17.891 1.00 85.56 112 ASP A C 1
ATOM 888 O O . ASP A 1 112 ? -24.526 -3.529 19.097 1.00 85.56 112 ASP A O 1
ATOM 892 N N . ASP A 1 113 ? -23.862 -3.773 16.969 1.00 84.50 113 ASP A N 1
ATOM 893 C CA . ASP A 1 113 ? -22.547 -4.339 17.281 1.00 84.50 113 ASP A CA 1
ATOM 894 C C . ASP A 1 113 ? -21.450 -3.263 17.365 1.00 84.50 113 ASP A C 1
ATOM 896 O O . ASP A 1 113 ? -20.345 -3.544 17.857 1.00 84.50 113 ASP A O 1
ATOM 900 N N . ILE A 1 114 ? -21.749 -2.037 16.916 1.00 86.38 114 ILE A N 1
ATOM 901 C CA . ILE A 1 114 ? -20.835 -0.899 16.985 1.00 86.38 114 ILE A CA 1
ATOM 902 C C . ILE A 1 114 ? -20.669 -0.475 18.446 1.00 86.38 114 ILE A C 1
ATOM 904 O O . ILE A 1 114 ? -21.619 -0.325 19.210 1.00 86.38 114 ILE A O 1
ATOM 908 N N . LYS A 1 115 ? -19.417 -0.305 18.859 1.00 87.06 115 LYS A N 1
ATOM 909 C CA . LYS A 1 115 ? -19.050 0.163 20.191 1.00 87.06 115 LYS A CA 1
ATOM 910 C C . LYS A 1 115 ? -19.120 1.677 20.229 1.00 87.06 115 LYS A C 1
ATOM 912 O O . LYS A 1 115 ? -18.402 2.359 19.501 1.00 87.06 115 LYS A O 1
ATOM 917 N N . GLU A 1 116 ? -19.940 2.184 21.138 1.00 84.38 116 GLU A N 1
ATOM 918 C CA . GLU A 1 116 ? -20.152 3.619 21.344 1.00 84.38 116 GLU A CA 1
ATOM 919 C C . GLU A 1 116 ? -18.891 4.303 21.885 1.00 84.38 116 GLU A C 1
ATOM 921 O O . GLU A 1 116 ? -18.609 5.465 21.580 1.00 84.38 116 GLU A O 1
ATOM 926 N N . THR A 1 117 ? -18.104 3.583 22.695 1.00 87.56 117 THR A N 1
ATOM 927 C CA . THR A 1 117 ? -16.890 4.125 23.308 1.00 87.56 117 THR A CA 1
ATOM 928 C C . THR A 1 117 ? -15.636 3.303 22.988 1.00 87.56 117 THR A C 1
ATOM 930 O O . THR A 1 117 ? -15.666 2.071 23.021 1.00 87.56 117 THR A O 1
ATOM 933 N N . PRO A 1 118 ? -14.473 3.953 22.765 1.00 86.00 118 PRO A N 1
ATOM 934 C CA . PRO A 1 118 ? -13.208 3.248 22.540 1.00 86.00 118 PRO A CA 1
ATOM 935 C C . PRO A 1 118 ? -12.806 2.307 23.684 1.00 86.00 118 PRO A C 1
ATOM 937 O O . PRO A 1 118 ? -12.067 1.347 23.478 1.00 86.00 118 PRO A O 1
ATOM 940 N N . GLN A 1 119 ? -13.264 2.586 24.907 1.00 89.31 119 GLN A N 1
ATOM 941 C CA . GLN A 1 119 ? -12.980 1.778 26.091 1.00 89.31 119 GLN A CA 1
ATOM 942 C C . GLN A 1 119 ? -13.570 0.369 25.982 1.00 89.31 119 GLN A C 1
ATOM 944 O O . GLN A 1 119 ? -12.963 -0.572 26.485 1.00 89.31 119 GLN A O 1
ATOM 949 N N . GLU A 1 120 ? -14.698 0.204 25.292 1.00 87.88 120 GLU A N 1
ATOM 950 C CA . GLU A 1 120 ? -15.334 -1.101 25.067 1.00 87.88 120 GLU A CA 1
ATOM 951 C C . GLU A 1 120 ? -14.530 -2.003 24.124 1.00 87.88 120 GLU A C 1
ATOM 953 O O . GLU A 1 120 ? -14.705 -3.221 24.136 1.00 87.88 120 GLU A O 1
ATOM 958 N N . LEU A 1 121 ? -13.622 -1.426 23.331 1.00 86.06 121 LEU A N 1
ATOM 959 C CA . LEU A 1 121 ? -12.715 -2.180 22.466 1.00 86.06 121 LEU A CA 1
ATOM 960 C C . LEU A 1 121 ? -11.483 -2.696 23.222 1.00 86.06 121 LEU A C 1
ATOM 962 O O . LEU A 1 121 ? -10.788 -3.590 22.732 1.00 86.06 121 LEU A O 1
ATOM 966 N N . VAL A 1 122 ? -11.182 -2.166 24.410 1.00 87.38 122 VAL A N 1
ATOM 967 C CA . VAL A 1 122 ? -9.993 -2.562 25.174 1.00 87.38 122 VAL A CA 1
ATOM 968 C C . VAL A 1 122 ? -10.129 -4.012 25.639 1.00 87.38 122 VAL A C 1
ATOM 970 O O . VAL A 1 122 ? -11.096 -4.388 26.290 1.00 87.38 122 VAL A O 1
ATOM 973 N N . GLY A 1 123 ? -9.134 -4.838 25.311 1.00 83.81 123 GLY A N 1
ATOM 974 C CA . GLY A 1 123 ? -9.160 -6.277 25.595 1.00 83.81 123 GLY A CA 1
ATOM 975 C C . GLY A 1 123 ? -9.915 -7.109 24.553 1.00 83.81 123 GLY A C 1
ATOM 976 O O . GLY A 1 123 ? -9.890 -8.335 24.633 1.00 83.81 123 GLY A O 1
ATOM 977 N N . THR A 1 124 ? -10.527 -6.470 23.552 1.00 82.19 124 THR A N 1
ATOM 978 C CA . THR A 1 124 ? -11.084 -7.147 22.373 1.00 82.19 124 THR A CA 1
ATOM 979 C C . THR A 1 124 ? -10.040 -7.220 21.254 1.00 82.19 124 THR A C 1
ATOM 981 O O . THR A 1 124 ? -9.046 -6.492 21.258 1.00 82.19 124 THR A O 1
ATOM 984 N N . THR A 1 125 ? -10.222 -8.134 20.300 1.00 78.12 125 THR A N 1
ATOM 985 C CA . THR A 1 125 ? -9.357 -8.252 19.115 1.00 78.12 125 THR A CA 1
ATOM 986 C C . THR A 1 125 ? -10.143 -7.844 17.880 1.00 78.12 125 THR A C 1
ATOM 988 O O . THR A 1 125 ? -11.213 -8.392 17.634 1.00 78.12 125 THR A O 1
ATOM 991 N N . MET A 1 126 ? -9.596 -6.918 17.090 1.00 75.50 126 MET A N 1
ATOM 992 C CA . MET A 1 126 ? -10.100 -6.608 15.751 1.00 75.50 126 MET A CA 1
ATOM 993 C C . MET A 1 126 ? -9.294 -7.420 14.729 1.00 75.50 126 MET A C 1
ATOM 995 O O . MET A 1 126 ? -8.116 -7.113 14.518 1.00 75.50 126 MET A O 1
ATOM 999 N N . PRO A 1 127 ? -9.863 -8.483 14.136 1.00 71.62 127 PRO A N 1
ATOM 1000 C CA . PRO A 1 127 ? -9.151 -9.274 13.145 1.00 71.62 127 PRO A CA 1
ATOM 1001 C C . PRO A 1 127 ? -8.923 -8.447 11.878 1.00 71.62 127 PRO A C 1
ATOM 1003 O O . PRO A 1 127 ? -9.834 -7.815 11.349 1.00 71.62 127 PRO A O 1
ATOM 1006 N N . VAL A 1 128 ? -7.686 -8.463 11.384 1.00 69.75 128 VAL A N 1
ATOM 1007 C CA . VAL A 1 128 ? -7.325 -7.826 10.116 1.00 69.75 128 VAL A CA 1
ATOM 1008 C C . VAL A 1 128 ? -7.502 -8.863 9.017 1.00 69.75 128 VAL A C 1
ATOM 1010 O O . VAL A 1 128 ? -6.746 -9.831 8.961 1.00 69.75 128 VAL A O 1
ATOM 1013 N N . ASN A 1 129 ? -8.500 -8.670 8.155 1.00 66.88 129 ASN A N 1
ATOM 1014 C CA . ASN A 1 129 ? -8.692 -9.505 6.974 1.00 66.88 129 ASN A CA 1
ATOM 1015 C C . ASN A 1 129 ? -8.238 -8.728 5.729 1.00 66.88 129 ASN A C 1
ATOM 1017 O O . ASN A 1 129 ? -8.967 -7.839 5.279 1.00 66.88 129 ASN A O 1
ATOM 1021 N N . PRO A 1 130 ? -7.042 -9.000 5.178 1.00 59.72 130 PRO A N 1
ATOM 1022 C CA . PRO A 1 130 ? -6.647 -8.402 3.914 1.00 59.72 130 PRO A CA 1
ATOM 1023 C C . PRO A 1 130 ? -7.564 -8.960 2.821 1.00 59.72 130 PRO A C 1
ATOM 1025 O O . PRO A 1 130 ? -7.531 -10.153 2.521 1.00 59.72 130 PRO A O 1
ATOM 1028 N N . LYS A 1 131 ? -8.423 -8.109 2.247 1.00 55.38 131 LYS A N 1
ATOM 1029 C CA . LYS A 1 131 ? -9.122 -8.469 1.010 1.00 55.38 131 LYS A CA 1
ATOM 1030 C C . LYS A 1 131 ? -8.062 -8.596 -0.100 1.00 55.38 131 LYS A C 1
ATOM 1032 O O . LYS A 1 131 ? -7.257 -7.670 -0.218 1.00 55.38 131 LYS A O 1
ATOM 1037 N N . PRO A 1 132 ? -8.021 -9.720 -0.837 1.00 45.66 132 PRO A N 1
ATOM 1038 C CA . PRO A 1 132 ? -7.139 -9.882 -1.990 1.00 45.66 132 PRO A CA 1
ATOM 1039 C C . PRO A 1 132 ? -7.535 -8.963 -3.149 1.00 45.66 132 PRO A C 1
ATOM 1041 O O . PRO A 1 132 ? -8.726 -8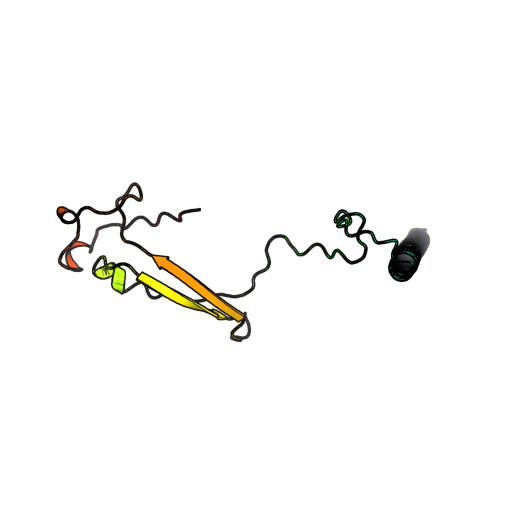.569 -3.217 1.00 45.66 132 PRO A O 1
#

Secondary structure (DSSP, 8-state):
-HHHHHHHHHHHHHHHHHHHHHHHHHHHHHHHHHHHTT---SPPPPTTT-TT-----S-----B-----GGGGGT--EEEEEEEE-TT--EEEEEEEEE--B-TTSPBPPGGGS-SSGGGGTT---------